Protein AF-A0A0F9MNX0-F1 (afdb_monomer_lite)

Foldseek 3Di:
DDPVVVVVVVVVVVVVVPDALVVVCVVCPPHDDDVVSVPPSVVVVLVVCVVVDVPRDDCPCLPNCVLLQCLQVPVLVCVCVVCVLPAQEDDDDDDSCSNVNNNLVNNCVSPVNRHD

Structure (mmCIF, N/CA/C/O backbone):
data_AF-A0A0F9MNX0-F1
#
_entry.id   AF-A0A0F9MNX0-F1
#
loop_
_atom_site.group_PDB
_atom_site.id
_atom_site.type_symbol
_atom_site.label_atom_id
_atom_site.label_alt_id
_atom_site.label_comp_id
_atom_site.label_asym_id
_atom_site.label_entity_id
_atom_site.label_seq_id
_atom_site.pdbx_PDB_ins_code
_atom_site.Cartn_x
_atom_site.Cartn_y
_atom_site.Cartn_z
_atom_site.occupancy
_atom_site.B_iso_or_equiv
_atom_site.auth_seq_id
_atom_site.auth_comp_id
_atom_site.auth_asym_id
_atom_site.auth_atom_id
_atom_site.pdbx_PDB_model_num
ATOM 1 N N . MET A 1 1 ? 31.166 12.465 14.143 1.00 38.47 1 MET A N 1
ATOM 2 C CA . MET A 1 1 ? 30.227 11.762 13.244 1.00 38.47 1 MET A CA 1
ATOM 3 C C . MET A 1 1 ? 30.799 11.887 11.846 1.00 38.47 1 MET A C 1
ATOM 5 O O . MET A 1 1 ? 30.996 13.005 11.391 1.00 38.47 1 MET A O 1
ATOM 9 N N . ASP A 1 2 ? 31.229 10.765 11.284 1.00 35.94 2 ASP A N 1
ATOM 10 C CA . ASP A 1 2 ? 32.178 10.685 10.173 1.00 35.94 2 ASP A CA 1
ATOM 11 C C . ASP A 1 2 ? 31.612 11.238 8.848 1.00 35.94 2 ASP A C 1
ATOM 13 O O . ASP A 1 2 ? 30.520 10.861 8.414 1.00 35.94 2 ASP A O 1
ATOM 17 N N . ASN A 1 3 ? 32.354 12.155 8.223 1.00 39.34 3 ASN A N 1
ATOM 18 C CA . ASN A 1 3 ? 32.006 12.799 6.952 1.00 39.34 3 ASN A CA 1
ATOM 19 C C . ASN A 1 3 ? 32.274 11.884 5.737 1.00 39.34 3 ASN A C 1
ATOM 21 O O . ASN A 1 3 ? 31.824 12.203 4.63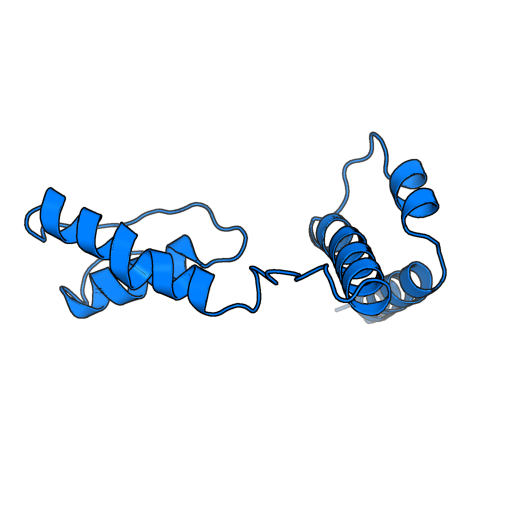3 1.00 39.34 3 ASN A O 1
ATOM 25 N N . ASP A 1 4 ? 32.942 10.739 5.925 1.00 41.56 4 ASP A N 1
ATOM 26 C CA . ASP A 1 4 ? 33.260 9.794 4.845 1.00 41.56 4 ASP A CA 1
ATOM 27 C C . ASP A 1 4 ? 32.089 8.891 4.428 1.00 41.56 4 ASP A C 1
ATOM 29 O O . ASP A 1 4 ? 31.979 8.505 3.259 1.00 41.56 4 ASP A O 1
ATOM 33 N N . LEU A 1 5 ? 31.130 8.624 5.322 1.00 41.09 5 LEU A N 1
ATOM 34 C CA . LEU A 1 5 ? 29.931 7.835 4.990 1.00 41.09 5 LEU A CA 1
ATOM 35 C C . LEU A 1 5 ? 29.031 8.535 3.954 1.00 41.09 5 LEU A C 1
ATOM 37 O O . LEU A 1 5 ? 28.391 7.878 3.125 1.00 41.09 5 LEU A O 1
ATOM 41 N N . LYS A 1 6 ? 29.013 9.875 3.949 1.00 41.50 6 LYS A N 1
ATOM 42 C CA . LYS A 1 6 ? 28.230 10.663 2.983 1.00 41.50 6 LYS A CA 1
ATOM 43 C C . LYS A 1 6 ? 28.866 10.670 1.592 1.00 41.50 6 LYS A C 1
ATOM 45 O O . LYS A 1 6 ? 28.144 10.562 0.604 1.00 41.50 6 LYS A O 1
ATOM 50 N N . LYS A 1 7 ? 30.199 10.729 1.493 1.00 41.88 7 LYS A N 1
ATOM 51 C CA . LYS A 1 7 ? 30.904 10.704 0.199 1.00 41.88 7 LYS A CA 1
ATOM 52 C C . LYS A 1 7 ? 30.830 9.336 -0.481 1.00 41.88 7 LYS A C 1
ATOM 54 O O . LYS A 1 7 ? 30.583 9.277 -1.684 1.00 41.88 7 LYS A O 1
ATOM 59 N N . ASN A 1 8 ? 30.943 8.245 0.279 1.00 44.69 8 ASN A N 1
ATOM 60 C CA . ASN A 1 8 ? 30.899 6.892 -0.287 1.00 44.69 8 ASN A CA 1
ATOM 61 C C . ASN A 1 8 ? 29.524 6.492 -0.845 1.00 44.69 8 ASN A C 1
ATOM 63 O O . ASN A 1 8 ? 29.446 5.726 -1.804 1.00 44.69 8 ASN 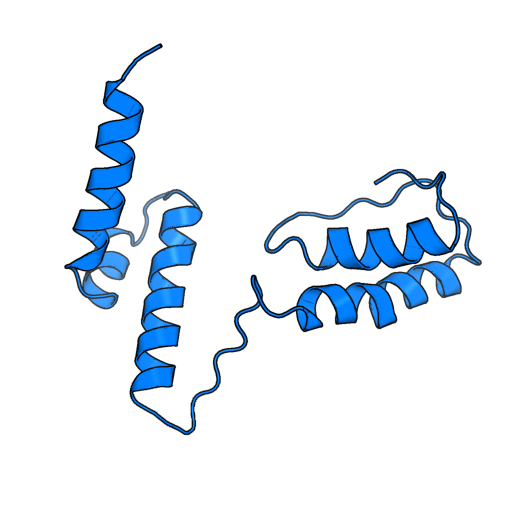A O 1
ATOM 67 N N . THR A 1 9 ? 28.433 7.028 -0.294 1.00 47.03 9 THR A N 1
ATOM 68 C CA . THR A 1 9 ? 27.075 6.697 -0.757 1.00 47.03 9 THR A CA 1
ATOM 69 C C . THR A 1 9 ? 26.721 7.424 -2.061 1.00 47.03 9 THR A C 1
ATOM 71 O O . THR A 1 9 ? 26.159 6.815 -2.972 1.00 47.03 9 THR A O 1
ATOM 74 N N . PHE A 1 10 ? 27.120 8.695 -2.199 1.00 42.44 10 PHE A N 1
ATOM 75 C CA . PHE A 1 10 ? 26.903 9.476 -3.425 1.00 42.44 10 PHE A CA 1
ATOM 76 C C . PHE A 1 10 ? 27.755 8.983 -4.604 1.00 42.44 10 PHE A C 1
ATOM 78 O O . PHE A 1 10 ? 27.244 8.873 -5.717 1.00 42.44 10 PHE A O 1
ATOM 85 N N . LEU A 1 11 ? 29.018 8.606 -4.367 1.00 41.28 11 LEU A N 1
ATOM 86 C CA . LEU A 1 11 ? 29.867 8.024 -5.415 1.00 41.28 11 LEU A CA 1
ATOM 87 C C . LEU A 1 11 ? 29.337 6.671 -5.913 1.00 41.28 11 LEU A C 1
ATOM 89 O O . LEU A 1 11 ? 29.428 6.386 -7.104 1.00 41.28 11 LEU A O 1
ATOM 93 N N . ARG A 1 12 ? 28.726 5.851 -5.047 1.00 47.53 12 ARG A N 1
ATOM 94 C CA . ARG A 1 12 ? 28.154 4.558 -5.461 1.00 47.53 12 ARG A CA 1
ATOM 95 C C . ARG A 1 12 ? 26.954 4.705 -6.396 1.00 47.53 12 ARG A C 1
ATOM 97 O O . ARG A 1 12 ? 26.836 3.925 -7.336 1.00 47.53 12 ARG A O 1
ATOM 104 N N . LEU A 1 13 ? 26.093 5.697 -6.163 1.00 46.44 13 LEU A N 1
ATOM 105 C CA . LEU A 1 13 ? 24.956 5.984 -7.045 1.00 46.44 13 LEU A CA 1
ATOM 106 C C . LEU A 1 13 ? 25.424 6.505 -8.414 1.00 46.44 13 LEU A C 1
ATOM 108 O O . LEU A 1 13 ? 24.922 6.038 -9.432 1.00 46.44 13 LEU A O 1
ATOM 112 N N . ALA A 1 14 ? 26.443 7.370 -8.445 1.00 45.50 14 ALA A N 1
ATOM 113 C CA . ALA A 1 14 ? 27.034 7.875 -9.688 1.00 45.50 14 ALA A CA 1
ATOM 114 C C . ALA A 1 14 ? 27.761 6.783 -10.506 1.00 45.50 14 ALA A C 1
ATOM 116 O O . ALA A 1 14 ? 27.720 6.792 -11.732 1.00 45.50 14 ALA A O 1
ATOM 117 N N . VAL A 1 15 ? 28.387 5.791 -9.859 1.00 47.66 15 VAL A N 1
ATOM 118 C CA . VAL A 1 15 ? 28.992 4.638 -10.564 1.00 47.66 15 VAL A CA 1
ATOM 119 C C . VAL A 1 15 ? 27.922 3.726 -11.173 1.00 47.66 15 VAL A C 1
ATOM 121 O O . VAL A 1 15 ? 28.121 3.174 -12.257 1.00 47.66 15 VAL A O 1
ATOM 124 N N . ILE A 1 16 ? 26.766 3.591 -10.516 1.00 51.34 16 ILE A N 1
ATOM 125 C CA . ILE A 1 16 ? 25.631 2.844 -11.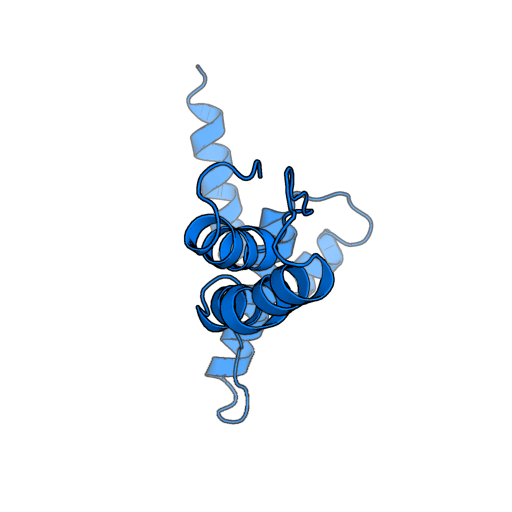066 1.00 51.34 16 ILE A CA 1
ATOM 126 C C . ILE A 1 16 ? 25.132 3.503 -12.358 1.00 51.34 16 ILE A C 1
ATOM 128 O O . ILE A 1 16 ? 24.778 2.774 -13.282 1.00 51.34 16 ILE A O 1
ATOM 132 N N . GLU A 1 17 ? 25.166 4.835 -12.492 1.00 53.84 17 GLU A N 1
ATOM 133 C CA . GLU A 1 17 ? 24.698 5.547 -13.696 1.00 53.84 17 GLU A CA 1
ATOM 134 C C . GLU A 1 17 ? 25.375 5.087 -14.998 1.00 53.84 17 GLU A C 1
ATOM 136 O O . GLU A 1 17 ? 24.727 5.112 -16.044 1.00 53.84 17 GLU A O 1
ATOM 141 N N . GLN A 1 18 ? 26.615 4.591 -14.949 1.00 54.72 18 GLN A N 1
ATOM 142 C CA . GLN A 1 18 ? 27.394 4.273 -16.152 1.00 54.72 18 GLN A CA 1
ATOM 143 C C . GLN A 1 18 ? 27.288 2.821 -16.649 1.00 54.72 18 GLN A C 1
ATOM 145 O O . GLN A 1 18 ? 27.548 2.574 -17.825 1.00 54.72 18 GLN A O 1
ATOM 150 N N . LYS A 1 19 ? 26.909 1.855 -15.802 1.00 65.75 19 LYS A N 1
ATOM 151 C CA . LYS A 1 19 ? 26.828 0.434 -16.196 1.00 65.75 19 LYS A CA 1
ATOM 152 C C . LYS A 1 19 ? 25.447 0.063 -16.741 1.00 65.75 19 LYS A C 1
ATOM 154 O O . LYS A 1 19 ? 24.426 0.592 -16.291 1.00 65.75 19 LYS A O 1
ATOM 159 N N . LYS A 1 20 ? 25.410 -0.885 -17.685 1.00 73.31 20 LYS A N 1
ATOM 160 C CA . LYS A 1 20 ? 24.153 -1.442 -18.213 1.00 73.31 20 LYS A CA 1
ATOM 161 C C . LYS A 1 20 ? 23.440 -2.284 -17.152 1.00 73.31 20 LYS A C 1
ATOM 163 O O . LYS A 1 20 ? 24.082 -2.879 -16.285 1.00 73.31 20 LYS A O 1
ATOM 168 N N . TYR A 1 21 ? 22.109 -2.347 -17.230 1.00 75.44 21 TYR A N 1
ATOM 169 C CA . TYR A 1 21 ? 21.281 -3.114 -16.290 1.00 75.44 21 TYR A CA 1
ATOM 170 C C . TYR A 1 21 ? 21.740 -4.574 -16.195 1.00 75.44 21 TYR A C 1
ATOM 172 O O . TYR A 1 21 ? 21.956 -5.091 -15.100 1.00 75.44 21 TYR A O 1
ATOM 180 N N . GLU A 1 22 ? 21.978 -5.196 -17.348 1.00 78.25 22 GLU A N 1
ATOM 181 C CA . GLU A 1 22 ? 22.318 -6.611 -17.481 1.00 78.25 22 GLU A CA 1
ATOM 182 C C . GLU A 1 22 ? 23.698 -6.947 -16.877 1.00 78.25 22 GLU A C 1
ATOM 184 O O . GLU A 1 22 ? 23.955 -8.081 -16.470 1.00 78.25 22 GLU A O 1
ATOM 189 N N . GLU A 1 23 ? 24.605 -5.969 -16.799 1.00 82.12 23 GLU A N 1
ATOM 190 C CA . GLU A 1 23 ? 25.927 -6.128 -16.181 1.00 82.12 23 GLU A CA 1
ATOM 191 C C . GLU A 1 23 ? 25.830 -6.100 -14.655 1.00 82.12 23 GLU A C 1
ATOM 193 O O . GLU A 1 23 ? 26.435 -6.928 -13.973 1.00 82.12 23 GLU A O 1
ATOM 198 N N . ILE A 1 24 ? 25.034 -5.172 -14.121 1.00 77.88 24 ILE A N 1
ATOM 199 C CA . ILE A 1 24 ? 24.816 -5.046 -12.679 1.00 77.88 24 ILE A CA 1
ATOM 200 C C . ILE A 1 24 ? 24.035 -6.252 -12.156 1.00 77.88 24 ILE A C 1
ATOM 202 O O . ILE A 1 24 ? 24.399 -6.812 -11.129 1.00 77.88 24 ILE A O 1
ATOM 206 N N . GLU A 1 25 ? 23.009 -6.705 -12.873 1.00 78.19 25 GLU A N 1
ATOM 207 C CA . GLU A 1 25 ? 22.236 -7.891 -12.495 1.00 78.19 25 GLU A CA 1
ATOM 208 C C . GLU A 1 25 ? 23.131 -9.131 -12.337 1.00 78.19 25 GLU A C 1
ATOM 210 O O . GLU A 1 25 ? 23.069 -9.816 -11.314 1.00 78.19 25 GLU A O 1
ATOM 215 N N . LYS A 1 26 ? 24.045 -9.367 -13.288 1.00 84.19 26 LYS A N 1
ATOM 216 C CA . LYS A 1 26 ? 25.042 -10.446 -13.192 1.00 84.19 26 LYS A CA 1
ATOM 217 C C . LYS A 1 26 ? 25.997 -10.267 -12.015 1.00 84.19 26 LYS A C 1
ATOM 219 O O . LYS A 1 26 ? 26.340 -11.245 -11.358 1.00 84.19 26 LYS A O 1
ATOM 224 N N . GLU A 1 27 ? 26.438 -9.041 -11.743 1.00 83.75 27 GLU A N 1
ATOM 225 C CA . GLU A 1 27 ? 27.350 -8.745 -10.633 1.00 83.75 27 GLU A CA 1
ATOM 226 C C . GLU A 1 27 ? 26.705 -9.000 -9.261 1.00 83.75 27 GLU A C 1
ATOM 228 O O . GLU A 1 27 ? 27.393 -9.409 -8.317 1.00 83.75 27 GLU A O 1
ATOM 233 N N . LEU A 1 28 ? 25.399 -8.749 -9.142 1.00 81.38 28 LEU A N 1
ATOM 234 C CA . LEU A 1 28 ? 24.639 -8.875 -7.898 1.00 81.38 28 LEU A CA 1
ATOM 235 C C . LEU A 1 28 ? 24.006 -10.263 -7.707 1.00 81.38 28 LEU A C 1
ATOM 237 O O . LEU A 1 28 ? 23.557 -10.570 -6.603 1.00 81.38 28 LEU A O 1
ATOM 241 N N . ALA A 1 29 ? 23.998 -11.110 -8.738 1.00 82.38 29 ALA A N 1
ATOM 242 C CA . ALA A 1 29 ? 23.442 -12.457 -8.673 1.00 82.38 29 ALA A CA 1
ATOM 243 C C . ALA A 1 29 ? 24.039 -13.267 -7.503 1.00 82.38 29 ALA A C 1
ATOM 245 O O . ALA A 1 29 ? 25.256 -13.398 -7.362 1.00 82.38 29 ALA A O 1
ATOM 246 N N . GLY A 1 30 ? 23.165 -13.803 -6.645 1.00 82.56 30 GLY A N 1
ATOM 247 C CA . GLY A 1 30 ? 23.552 -14.608 -5.480 1.00 82.56 30 GLY A CA 1
ATOM 248 C C . GLY A 1 30 ? 24.118 -13.821 -4.289 1.00 82.56 30 GLY A C 1
ATOM 249 O O . GLY A 1 30 ? 24.565 -14.440 -3.326 1.00 82.56 30 GLY A O 1
ATOM 250 N N . LYS A 1 31 ? 24.105 -12.481 -4.319 1.00 84.25 31 LYS A N 1
ATOM 251 C CA . LYS A 1 31 ? 24.570 -11.629 -3.212 1.00 84.25 31 LYS A CA 1
ATOM 252 C C . LYS A 1 31 ? 23.398 -10.981 -2.479 1.00 84.25 31 LYS A C 1
ATOM 254 O O . LYS A 1 31 ? 22.453 -10.500 -3.098 1.00 84.25 31 LYS A O 1
ATOM 259 N N . SER A 1 32 ? 23.511 -10.871 -1.156 1.00 83.44 32 SER A N 1
ATOM 260 C CA . SER A 1 32 ? 22.640 -9.992 -0.372 1.00 83.44 32 SER A CA 1
ATOM 261 C C . SER A 1 32 ? 23.020 -8.538 -0.634 1.00 83.44 32 SER A C 1
ATOM 263 O O . SER A 1 32 ? 24.156 -8.126 -0.396 1.00 83.44 32 SER A O 1
ATOM 265 N N . VAL A 1 33 ? 22.067 -7.757 -1.130 1.00 78.75 33 VAL A N 1
ATOM 266 C CA . VAL A 1 33 ? 22.266 -6.355 -1.509 1.00 78.75 33 VAL A CA 1
ATOM 267 C C . VAL A 1 33 ? 21.234 -5.470 -0.821 1.00 78.75 33 VAL A C 1
ATOM 269 O O . VAL A 1 33 ? 20.160 -5.920 -0.431 1.00 78.75 33 VAL A O 1
ATOM 272 N N . HIS A 1 34 ? 21.569 -4.194 -0.648 1.00 78.31 34 HIS A N 1
ATOM 273 C CA . HIS A 1 34 ? 20.654 -3.220 -0.060 1.00 78.31 34 HIS A CA 1
ATOM 274 C C . HIS A 1 34 ? 19.423 -3.006 -0.961 1.00 78.31 34 HIS A C 1
ATOM 276 O O . HIS A 1 34 ? 19.569 -2.889 -2.177 1.00 78.31 34 HIS A O 1
ATOM 282 N N . GLY A 1 35 ? 18.230 -2.877 -0.370 1.00 70.00 35 GLY A N 1
ATOM 283 C CA . GLY A 1 35 ? 16.967 -2.726 -1.109 1.00 70.00 35 GLY A CA 1
ATOM 284 C C . GLY A 1 35 ? 16.949 -1.553 -2.096 1.00 70.00 35 GLY A C 1
ATOM 285 O O . GLY A 1 35 ? 16.459 -1.697 -3.209 1.00 70.00 35 GLY A O 1
ATOM 286 N N . GLY A 1 36 ? 17.588 -0.425 -1.768 1.00 70.81 36 GLY A N 1
ATOM 287 C CA . GLY A 1 36 ? 17.740 0.690 -2.711 1.00 70.81 36 GLY A CA 1
ATOM 288 C C . GLY A 1 36 ? 18.502 0.322 -3.993 1.00 70.81 36 GLY A C 1
ATOM 289 O O . GLY A 1 36 ? 18.199 0.854 -5.056 1.00 70.81 36 GLY A O 1
ATOM 290 N N . VAL A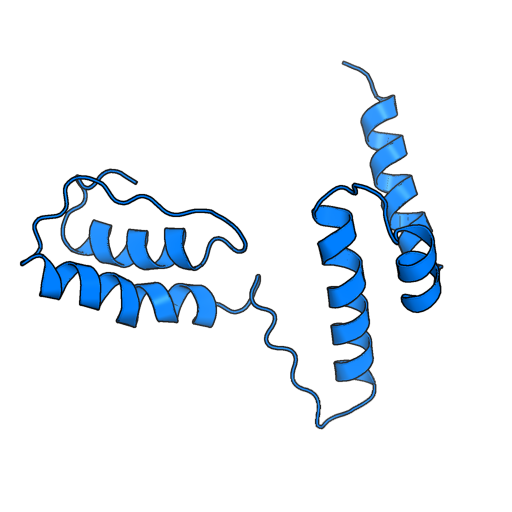 1 37 ? 19.442 -0.627 -3.932 1.00 71.69 37 VAL A N 1
ATOM 291 C CA . VAL A 1 37 ? 20.150 -1.136 -5.122 1.00 71.69 37 VAL A CA 1
ATOM 292 C C . VAL A 1 37 ? 19.220 -2.009 -5.967 1.00 71.69 37 VAL A C 1
ATOM 294 O O . VAL A 1 37 ? 19.223 -1.895 -7.192 1.00 71.69 37 VAL A O 1
ATOM 297 N N . VAL A 1 38 ? 18.387 -2.825 -5.312 1.00 73.75 38 VAL A N 1
ATOM 298 C CA . VAL A 1 3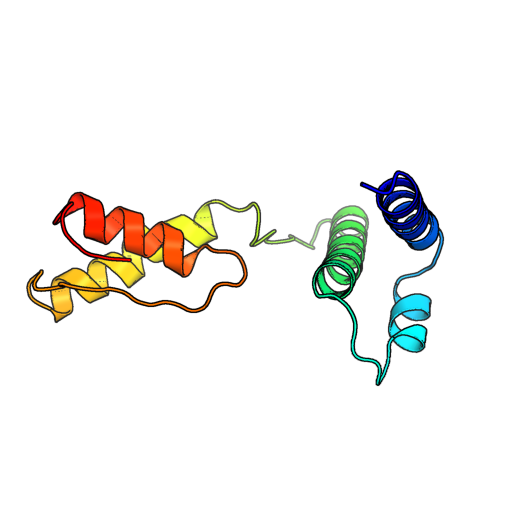8 ? 17.368 -3.663 -5.966 1.00 73.75 38 VAL A CA 1
ATOM 299 C C . VAL A 1 38 ? 16.301 -2.810 -6.648 1.00 73.75 38 VAL A C 1
ATOM 301 O O . VAL A 1 38 ? 15.811 -3.189 -7.699 1.00 73.75 38 VAL A O 1
ATOM 304 N N . GLU A 1 39 ? 15.967 -1.642 -6.100 1.00 79.44 39 GLU A N 1
ATOM 305 C CA . GLU A 1 39 ? 14.936 -0.759 -6.654 1.00 79.44 39 GLU A CA 1
ATOM 306 C C . GLU A 1 39 ? 15.437 0.127 -7.802 1.00 79.44 39 GLU A C 1
ATOM 308 O O . GLU A 1 39 ? 14.725 0.336 -8.783 1.00 79.44 39 GLU A O 1
ATOM 313 N N . VAL A 1 40 ? 16.654 0.674 -7.715 1.00 81.88 40 VAL A N 1
ATOM 314 C CA . VAL A 1 40 ? 17.155 1.632 -8.721 1.00 81.88 40 VAL A CA 1
ATOM 315 C C . VAL A 1 40 ? 17.291 0.984 -10.100 1.00 81.88 40 VAL A C 1
ATOM 317 O O . VAL A 1 40 ? 16.941 1.602 -11.107 1.00 81.88 40 VAL A O 1
ATOM 320 N N . MET A 1 41 ? 17.767 -0.261 -10.163 1.00 80.69 41 MET A N 1
ATOM 321 C CA . MET A 1 41 ? 18.080 -0.905 -11.439 1.00 80.69 41 MET A CA 1
ATOM 322 C C . MET A 1 41 ? 16.837 -1.229 -12.283 1.00 80.69 41 MET A C 1
ATOM 324 O O . MET A 1 41 ? 16.771 -0.755 -13.423 1.00 80.69 41 MET A O 1
ATOM 328 N N . PRO A 1 42 ? 15.810 -1.925 -11.764 1.00 84.62 42 PRO A N 1
ATOM 329 C CA . PRO A 1 42 ? 14.589 -2.199 -12.518 1.00 84.62 42 PRO A CA 1
ATOM 330 C C . PRO A 1 42 ? 13.847 -0.921 -12.912 1.00 84.62 42 PRO A C 1
ATOM 332 O O . PRO A 1 42 ? 13.309 -0.837 -14.013 1.00 84.62 42 PRO A O 1
ATOM 335 N N . ARG A 1 43 ? 13.865 0.120 -12.064 1.00 88.88 43 ARG A N 1
ATOM 336 C CA . ARG A 1 43 ? 13.246 1.420 -12.383 1.00 88.88 43 ARG A CA 1
ATOM 337 C C . ARG A 1 43 ? 13.918 2.106 -13.572 1.00 88.88 43 ARG A C 1
ATOM 339 O O . ARG A 1 43 ? 13.230 2.687 -14.408 1.00 88.88 43 ARG A O 1
ATOM 346 N N . ARG A 1 44 ? 15.248 2.018 -13.687 1.00 87.12 44 ARG A N 1
ATOM 347 C CA . ARG A 1 44 ? 15.973 2.518 -14.868 1.00 87.12 44 ARG A CA 1
ATOM 348 C C . ARG A 1 44 ? 15.598 1.747 -16.125 1.00 87.12 44 ARG A C 1
ATOM 350 O O . ARG A 1 44 ? 15.360 2.378 -17.151 1.00 87.12 44 ARG A O 1
ATOM 357 N N . LYS A 1 45 ? 15.505 0.417 -16.037 1.00 88.12 45 LYS A N 1
ATOM 358 C CA . LYS A 1 45 ? 15.090 -0.413 -17.173 1.00 88.12 45 LYS A CA 1
ATOM 359 C C . LYS A 1 45 ? 13.665 -0.083 -17.619 1.00 88.12 45 LYS A C 1
ATOM 361 O O . LYS A 1 45 ? 13.433 0.102 -18.807 1.00 88.12 45 LYS A O 1
ATOM 366 N N . ALA A 1 46 ? 12.737 0.079 -16.677 1.00 91.75 46 ALA A N 1
ATOM 367 C CA . ALA A 1 46 ? 11.366 0.489 -16.970 1.00 91.75 46 ALA A CA 1
ATOM 368 C C . ALA A 1 46 ? 11.306 1.864 -17.663 1.00 91.75 46 ALA A C 1
ATOM 370 O O . ALA A 1 46 ? 10.600 2.016 -18.656 1.00 91.75 46 ALA A O 1
ATOM 371 N N . LEU A 1 47 ? 12.095 2.842 -17.196 1.00 91.94 47 LEU A N 1
ATOM 372 C CA . LEU A 1 47 ? 12.201 4.159 -17.834 1.00 91.94 47 LEU A CA 1
ATOM 373 C C . LEU A 1 47 ? 12.781 4.081 -19.254 1.00 91.94 47 LEU A C 1
ATOM 375 O O . LEU A 1 47 ? 12.314 4.783 -20.146 1.00 91.94 47 LEU A O 1
ATOM 379 N N . GLU A 1 48 ? 13.807 3.256 -19.469 1.00 92.38 48 GLU A N 1
ATOM 380 C CA . GLU A 1 48 ? 14.375 3.012 -20.799 1.00 92.38 48 GLU A CA 1
ATOM 381 C C . GLU A 1 48 ? 13.325 2.405 -21.742 1.00 92.38 48 GLU A C 1
ATOM 383 O O . GLU A 1 48 ? 13.152 2.889 -22.859 1.00 92.38 48 GLU A O 1
ATOM 388 N N . MET A 1 49 ? 12.595 1.382 -21.287 1.00 94.19 49 MET A N 1
ATOM 389 C CA . MET A 1 49 ? 11.545 0.724 -22.071 1.00 94.19 49 MET A CA 1
ATOM 390 C C . MET A 1 49 ? 10.416 1.688 -22.447 1.00 94.19 49 MET A C 1
ATOM 392 O O . MET A 1 49 ? 10.014 1.714 -23.606 1.00 94.19 49 MET A O 1
ATOM 396 N N . GLU A 1 50 ? 9.944 2.498 -21.497 1.00 95.62 50 GLU A N 1
ATOM 397 C CA . GLU A 1 50 ? 8.919 3.526 -21.729 1.00 95.62 50 GLU A CA 1
ATOM 398 C C . GLU A 1 50 ? 9.391 4.579 -22.747 1.00 95.62 50 GLU A C 1
ATOM 400 O O . GLU A 1 50 ? 8.651 4.941 -23.656 1.00 95.62 50 GLU A O 1
ATOM 405 N N . ARG A 1 51 ? 10.649 5.035 -22.655 1.00 94.88 51 ARG A N 1
ATOM 406 C CA . ARG A 1 51 ? 11.219 6.016 -23.598 1.00 94.88 51 ARG A CA 1
ATOM 407 C C . ARG A 1 51 ? 11.386 5.469 -25.014 1.00 94.88 51 ARG A C 1
ATOM 409 O O . ARG A 1 51 ? 11.264 6.230 -25.970 1.00 94.88 51 ARG A O 1
ATOM 416 N N . ASN A 1 52 ? 11.694 4.181 -25.143 1.00 96.44 52 ASN A N 1
ATOM 417 C CA . ASN A 1 52 ? 12.019 3.555 -26.425 1.00 96.44 52 ASN A CA 1
ATOM 418 C C . ASN A 1 52 ? 10.815 2.892 -27.109 1.00 96.44 52 ASN A C 1
ATOM 420 O O . ASN A 1 52 ? 10.916 2.514 -28.275 1.00 96.44 52 ASN A O 1
ATOM 424 N N . ASN A 1 53 ? 9.690 2.724 -26.413 1.00 96.44 53 ASN A N 1
ATOM 425 C CA . ASN A 1 53 ? 8.496 2.092 -26.958 1.00 96.44 53 ASN A CA 1
ATOM 426 C C . ASN A 1 53 ? 7.226 2.834 -26.501 1.00 96.44 53 ASN A C 1
ATOM 428 O O . ASN A 1 53 ? 6.825 2.679 -25.349 1.00 96.44 53 ASN A O 1
ATOM 432 N N . PRO A 1 54 ? 6.531 3.554 -27.403 1.00 94.69 54 PRO A N 1
ATOM 433 C CA . PRO A 1 54 ? 5.278 4.246 -27.086 1.00 94.69 54 PRO A CA 1
ATOM 434 C C . PRO A 1 54 ? 4.145 3.336 -26.588 1.00 94.69 54 PRO A C 1
ATOM 436 O O . PRO A 1 54 ? 3.191 3.822 -25.990 1.00 94.69 54 PRO A O 1
ATOM 439 N N . GLY A 1 55 ? 4.221 2.025 -26.844 1.00 97.12 55 GLY A N 1
ATOM 440 C CA . GLY A 1 55 ? 3.276 1.036 -26.323 1.00 97.12 55 GLY A CA 1
ATOM 441 C C . GLY A 1 55 ? 3.570 0.580 -24.890 1.00 97.12 55 GLY A C 1
ATOM 442 O O . GLY A 1 55 ? 2.807 -0.210 -24.339 1.00 97.12 55 GLY A O 1
ATOM 443 N N . VAL A 1 56 ? 4.671 1.033 -24.282 1.00 97.56 56 VAL A N 1
ATOM 444 C CA . VAL A 1 56 ? 5.013 0.731 -22.890 1.00 97.56 56 VAL A CA 1
ATOM 445 C C . VAL A 1 56 ? 4.506 1.848 -21.991 1.00 97.56 56 VAL A C 1
ATOM 447 O O . VAL A 1 56 ? 4.863 3.010 -22.154 1.00 97.56 56 VAL A O 1
ATOM 450 N N . TRP A 1 57 ? 3.733 1.465 -20.979 1.00 95.56 57 TRP A N 1
ATOM 451 C CA . TRP A 1 57 ? 3.326 2.342 -19.890 1.00 95.56 57 TRP A CA 1
ATOM 452 C C . TRP A 1 57 ? 3.912 1.831 -18.575 1.00 95.56 57 TRP A C 1
ATOM 454 O O . TRP A 1 57 ? 3.680 0.682 -18.188 1.00 95.56 57 TRP A O 1
ATOM 464 N N . TRP A 1 58 ? 4.687 2.665 -17.878 1.00 94.94 58 TRP A N 1
ATOM 465 C CA . TRP A 1 58 ? 5.253 2.300 -16.583 1.00 94.94 58 TRP A CA 1
ATOM 466 C C . TRP A 1 58 ? 4.373 2.807 -15.435 1.00 94.94 58 TRP A C 1
ATOM 468 O O . TRP A 1 58 ? 4.266 4.005 -15.186 1.00 94.94 58 TRP A O 1
ATOM 478 N N . ALA A 1 59 ? 3.816 1.870 -14.664 1.00 94.44 59 ALA A N 1
ATOM 479 C CA . ALA A 1 59 ? 2.867 2.152 -13.585 1.00 94.44 59 ALA A CA 1
ATOM 480 C C . ALA A 1 59 ? 3.415 2.975 -12.408 1.00 94.44 59 ALA A C 1
ATOM 482 O O . ALA A 1 59 ? 2.631 3.515 -11.634 1.00 94.44 59 ALA A O 1
ATOM 483 N N . ARG A 1 60 ? 4.746 3.039 -12.234 1.00 94.06 60 ARG A N 1
ATOM 484 C CA . ARG A 1 60 ? 5.427 3.847 -11.201 1.00 94.06 60 ARG A CA 1
ATOM 485 C C . ARG A 1 60 ? 4.808 3.706 -9.797 1.00 94.06 60 ARG A C 1
ATOM 487 O O . ARG A 1 60 ? 4.557 4.709 -9.146 1.00 94.06 60 ARG A O 1
ATOM 494 N N . GLN A 1 61 ? 4.622 2.480 -9.294 1.00 93.69 61 GLN A N 1
ATOM 495 C CA . GLN A 1 61 ? 3.901 2.187 -8.032 1.00 93.69 61 GLN A CA 1
ATOM 496 C C . GLN A 1 61 ? 4.297 3.026 -6.797 1.00 93.69 61 GLN A C 1
ATOM 498 O O . GLN A 1 61 ? 3.482 3.231 -5.908 1.00 93.69 61 GLN A O 1
ATOM 503 N N . ALA A 1 62 ? 5.538 3.512 -6.721 1.00 90.00 62 ALA A N 1
ATOM 504 C CA . ALA A 1 62 ? 6.008 4.342 -5.610 1.00 90.00 62 ALA A CA 1
ATOM 505 C C . ALA A 1 62 ? 5.624 5.831 -5.733 1.00 90.00 62 ALA A C 1
ATOM 507 O O . ALA A 1 62 ? 5.790 6.579 -4.778 1.00 90.00 62 ALA A O 1
ATOM 508 N N . LEU A 1 63 ? 5.176 6.272 -6.912 1.00 91.19 63 LEU A N 1
ATOM 509 C CA . LEU A 1 63 ? 4.807 7.658 -7.219 1.00 91.19 63 LEU A CA 1
ATOM 510 C C . LEU A 1 63 ? 3.369 7.792 -7.730 1.00 91.19 63 LEU A C 1
ATOM 512 O O . LEU A 1 63 ? 2.838 8.897 -7.742 1.00 91.19 63 LEU A O 1
ATOM 516 N N . ASN A 1 64 ? 2.753 6.699 -8.186 1.00 96.62 64 ASN A N 1
ATOM 517 C CA . ASN A 1 64 ? 1.385 6.718 -8.670 1.00 96.62 64 ASN A CA 1
ATOM 518 C C . ASN A 1 64 ? 0.407 6.767 -7.479 1.00 96.62 64 ASN A C 1
ATOM 520 O O . ASN A 1 64 ? 0.371 5.802 -6.707 1.00 96.62 64 ASN A O 1
ATOM 524 N N . PRO A 1 65 ? -0.392 7.843 -7.327 1.00 96.62 65 PRO A N 1
ATOM 525 C CA . PRO A 1 65 ? -1.363 7.959 -6.240 1.00 96.62 65 PRO A CA 1
ATOM 526 C C . PRO A 1 65 ? -2.424 6.855 -6.269 1.00 96.62 65 PRO A C 1
ATOM 528 O O . PRO A 1 65 ? -2.975 6.533 -5.219 1.00 96.62 65 PRO A O 1
ATOM 531 N N . ASP A 1 66 ? -2.664 6.224 -7.423 1.00 97.94 66 ASP A N 1
ATOM 532 C CA . ASP A 1 66 ? -3.624 5.126 -7.556 1.00 97.94 66 ASP A CA 1
ATOM 533 C C . ASP A 1 66 ? -3.270 3.925 -6.675 1.00 97.94 66 ASP A C 1
ATOM 535 O O . ASP A 1 66 ? -4.167 3.216 -6.233 1.00 97.94 66 ASP A O 1
ATOM 539 N N . ASN A 1 67 ? -1.986 3.723 -6.353 1.00 98.19 67 ASN A N 1
ATOM 540 C CA . ASN A 1 67 ? -1.564 2.700 -5.394 1.00 98.19 67 ASN A CA 1
ATOM 541 C C . ASN A 1 67 ? -2.197 2.952 -4.012 1.00 98.19 67 ASN A C 1
ATOM 543 O O . ASN A 1 67 ? -2.882 2.092 -3.465 1.00 98.19 67 ASN A O 1
ATOM 547 N N . THR A 1 68 ? -2.029 4.158 -3.466 1.00 98.31 68 THR A N 1
ATOM 548 C CA . THR A 1 68 ? -2.622 4.534 -2.174 1.00 98.31 68 THR A CA 1
ATOM 549 C C . THR A 1 68 ? -4.147 4.603 -2.258 1.00 98.31 68 THR A C 1
ATOM 551 O O . THR A 1 68 ? -4.833 4.077 -1.382 1.00 98.31 68 THR A O 1
ATOM 554 N N . ASN A 1 69 ? -4.686 5.204 -3.324 1.00 98.50 69 ASN A N 1
ATOM 555 C CA . ASN A 1 69 ? -6.129 5.364 -3.509 1.00 98.50 69 ASN A CA 1
ATOM 556 C C . ASN A 1 69 ? -6.845 4.013 -3.585 1.00 98.50 69 ASN A C 1
ATOM 558 O O . ASN A 1 69 ? -7.879 3.854 -2.949 1.00 98.50 69 ASN A O 1
ATOM 562 N N . ALA A 1 70 ? -6.281 3.016 -4.276 1.00 98.56 70 ALA A N 1
ATOM 563 C CA . ALA A 1 70 ? -6.864 1.676 -4.333 1.00 98.56 70 ALA A CA 1
ATOM 564 C C . ALA A 1 70 ? -7.047 1.077 -2.930 1.00 98.56 70 ALA A C 1
ATOM 566 O O . ALA A 1 70 ? -8.080 0.486 -2.627 1.00 98.56 70 ALA A O 1
ATOM 567 N N . HIS A 1 71 ? -6.076 1.277 -2.040 1.00 98.75 71 HIS A N 1
ATOM 568 C CA . HIS A 1 71 ? -6.171 0.786 -0.672 1.00 98.75 71 HIS A CA 1
ATOM 569 C C . HIS A 1 71 ? -7.095 1.619 0.214 1.00 98.75 71 HIS A C 1
ATOM 571 O O . HIS A 1 71 ? -7.739 1.045 1.085 1.00 98.75 71 HIS A O 1
ATOM 577 N N . ARG A 1 72 ? -7.207 2.934 0.003 1.00 98.69 72 ARG A N 1
ATOM 578 C CA . ARG A 1 72 ? -8.198 3.757 0.714 1.00 98.69 72 ARG A CA 1
ATOM 579 C C . ARG A 1 72 ? -9.621 3.402 0.287 1.00 98.69 72 ARG A C 1
ATOM 581 O O . ARG A 1 72 ? -10.479 3.154 1.130 1.00 98.69 72 ARG A O 1
ATOM 588 N N . ASP A 1 73 ? -9.853 3.376 -1.020 1.00 98.44 73 ASP A N 1
ATOM 589 C CA . ASP A 1 73 ? -11.187 3.334 -1.614 1.00 98.44 73 ASP A CA 1
ATOM 590 C C . ASP A 1 73 ? -11.736 1.903 -1.747 1.00 98.44 73 ASP A C 1
ATOM 592 O O . ASP A 1 73 ? -12.950 1.742 -1.867 1.00 98.44 73 ASP A O 1
ATOM 596 N N . ALA A 1 74 ? -10.877 0.877 -1.679 1.00 98.69 74 ALA A N 1
ATOM 597 C CA . ALA A 1 74 ? -11.277 -0.532 -1.622 1.00 98.69 74 ALA A CA 1
ATOM 598 C C . ALA A 1 74 ? -10.860 -1.191 -0.301 1.00 98.69 74 ALA A C 1
ATOM 600 O O . ALA A 1 74 ? -11.690 -1.322 0.592 1.00 98.69 74 ALA A O 1
ATOM 601 N N . THR A 1 75 ? -9.581 -1.548 -0.127 1.00 98.81 75 THR A N 1
ATOM 602 C CA . THR A 1 75 ? -9.127 -2.383 1.007 1.00 98.81 75 THR A CA 1
ATOM 603 C C . THR A 1 75 ? -9.549 -1.830 2.375 1.00 98.81 75 THR A C 1
ATOM 605 O O . THR A 1 75 ? -10.025 -2.569 3.230 1.00 98.81 75 THR A O 1
ATOM 608 N N . GLY A 1 76 ? -9.407 -0.522 2.592 1.00 98.62 76 GLY A N 1
ATOM 609 C CA . GLY A 1 76 ? -9.810 0.146 3.825 1.00 98.62 76 GLY A CA 1
ATOM 610 C C . GLY A 1 76 ? -11.322 0.121 4.040 1.00 98.62 76 GLY A C 1
ATOM 611 O O . GLY A 1 76 ? -11.769 -0.133 5.156 1.00 98.62 76 GLY A O 1
ATOM 612 N N . ARG A 1 77 ? -12.116 0.313 2.976 1.00 98.38 77 ARG A N 1
ATOM 613 C CA . ARG A 1 77 ? -13.583 0.218 3.041 1.00 98.38 77 ARG A CA 1
ATOM 614 C C . ARG A 1 77 ? -14.055 -1.203 3.319 1.00 98.38 77 ARG A C 1
ATOM 616 O O . ARG A 1 77 ? -14.924 -1.378 4.163 1.00 98.38 77 ARG A O 1
ATOM 623 N N . GLU A 1 78 ? -13.444 -2.195 2.676 1.00 98.88 78 GLU A N 1
ATOM 624 C CA . GLU A 1 78 ? -13.724 -3.613 2.916 1.00 98.88 78 GLU A CA 1
ATOM 625 C C . GLU A 1 78 ? -13.463 -3.981 4.381 1.00 98.88 78 GLU A C 1
ATOM 627 O O . GLU A 1 78 ? -14.314 -4.598 5.012 1.00 98.88 78 GLU A O 1
ATOM 632 N N . ILE A 1 79 ? -12.338 -3.537 4.956 1.00 98.75 79 ILE A N 1
ATOM 633 C CA . ILE A 1 79 ? -12.032 -3.751 6.379 1.00 98.75 79 ILE A CA 1
ATOM 634 C C . ILE A 1 79 ? -13.102 -3.112 7.271 1.00 98.75 79 ILE A C 1
ATOM 636 O O . ILE A 1 79 ? -13.557 -3.744 8.222 1.00 98.75 79 ILE A O 1
ATOM 640 N N . ILE A 1 80 ? -13.511 -1.873 6.988 1.00 98.56 80 ILE A N 1
ATOM 641 C CA . ILE A 1 80 ? -14.536 -1.176 7.779 1.00 98.56 80 ILE A CA 1
ATOM 642 C C . ILE A 1 80 ? -15.869 -1.925 7.711 1.00 98.56 80 ILE A C 1
ATOM 644 O O . ILE A 1 80 ? -16.475 -2.171 8.751 1.00 98.56 80 ILE A O 1
ATOM 648 N N . GLU A 1 81 ? -16.308 -2.315 6.515 1.00 98.56 81 GLU A N 1
ATOM 649 C CA . GLU A 1 81 ? -17.563 -3.041 6.310 1.00 98.56 81 GLU A CA 1
ATOM 650 C C . GLU A 1 81 ? -17.540 -4.409 7.002 1.00 98.56 81 GLU A C 1
ATOM 652 O O . GLU A 1 81 ? -18.440 -4.733 7.769 1.00 98.56 81 GLU A O 1
ATOM 657 N N . GLN A 1 82 ? -16.476 -5.188 6.806 1.00 98.75 82 GLN A N 1
ATOM 658 C CA . GLN A 1 82 ? -16.360 -6.547 7.344 1.00 98.75 82 GLN A CA 1
ATOM 659 C C . GLN A 1 82 ? -16.194 -6.599 8.8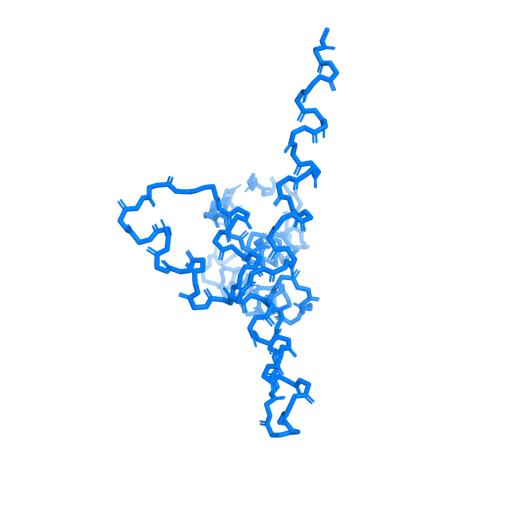68 1.00 98.75 82 GLN A C 1
ATOM 661 O O . GLN A 1 82 ? -16.385 -7.656 9.469 1.00 98.75 82 GLN A O 1
ATOM 666 N N . THR A 1 83 ? -15.819 -5.486 9.500 1.00 98.31 83 THR A N 1
ATOM 667 C CA . THR A 1 83 ? -15.631 -5.389 10.957 1.00 98.31 83 THR A CA 1
ATOM 668 C C . THR A 1 83 ? -16.733 -4.592 11.649 1.00 98.31 83 THR A C 1
ATOM 670 O O . THR A 1 83 ? -16.633 -4.338 12.850 1.00 98.31 83 THR A O 1
ATOM 673 N N . ASP A 1 84 ? -17.770 -4.164 10.920 1.00 97.94 84 ASP A N 1
ATOM 674 C CA . ASP A 1 84 ? -18.769 -3.201 11.400 1.00 97.94 84 ASP A CA 1
ATOM 675 C C . ASP A 1 84 ? -18.120 -1.944 12.025 1.00 97.94 84 ASP A C 1
ATOM 677 O O . ASP A 1 84 ? -18.581 -1.417 13.042 1.00 97.94 84 ASP A O 1
ATOM 681 N N . GLY A 1 85 ? -16.986 -1.501 11.473 1.00 96.62 85 GLY A N 1
ATOM 682 C CA . GLY A 1 85 ? -16.188 -0.378 11.976 1.00 96.62 85 GLY A CA 1
ATOM 683 C C . GLY A 1 85 ? -15.436 -0.634 13.290 1.00 96.62 85 GLY A C 1
ATOM 684 O O . GLY A 1 85 ? -14.850 0.293 13.849 1.00 96.62 85 GLY A O 1
ATOM 685 N N . LYS A 1 86 ? -15.418 -1.865 13.813 1.00 97.88 86 LYS A N 1
ATOM 686 C CA . LYS A 1 86 ? -14.772 -2.209 15.091 1.00 97.88 86 LYS A CA 1
ATOM 687 C C . LYS A 1 86 ? -13.319 -2.628 14.875 1.00 97.88 86 LYS A C 1
ATOM 689 O O . LYS A 1 86 ? -12.981 -3.808 14.924 1.00 97.88 86 LYS A O 1
ATOM 694 N N . VAL A 1 87 ? -12.460 -1.637 14.649 1.00 98.12 87 VAL A N 1
ATOM 695 C CA . VAL A 1 87 ? -11.007 -1.822 14.518 1.00 98.12 87 VAL A CA 1
ATOM 696 C C . VAL A 1 87 ? -10.297 -1.037 15.615 1.00 98.12 87 VAL A C 1
ATOM 698 O O . VAL A 1 87 ? -10.467 0.173 15.707 1.00 98.12 87 VAL A O 1
ATOM 701 N N . ASP A 1 88 ? -9.475 -1.705 16.425 1.00 98.31 88 ASP A N 1
ATOM 702 C CA . ASP A 1 88 ? -8.632 -1.043 17.433 1.00 98.31 88 ASP A CA 1
ATOM 703 C C . ASP A 1 88 ? -7.205 -0.806 16.921 1.00 98.31 88 ASP A C 1
ATOM 705 O O . ASP A 1 88 ? -6.595 0.233 17.188 1.00 98.31 88 ASP A O 1
ATOM 709 N N . VAL A 1 89 ? -6.669 -1.780 16.177 1.00 98.50 89 VAL A N 1
ATOM 710 C CA . VAL A 1 89 ? -5.296 -1.792 15.665 1.00 98.50 89 VAL A CA 1
ATOM 711 C C . VAL A 1 89 ? -5.280 -2.357 14.247 1.00 98.50 89 VAL A C 1
ATOM 713 O O . VAL A 1 89 ? -5.886 -3.395 13.985 1.00 98.50 89 VAL A O 1
ATOM 716 N N . PHE A 1 90 ? -4.543 -1.709 13.351 1.00 98.56 90 PHE A N 1
ATOM 717 C CA . PHE A 1 90 ? -4.216 -2.207 12.020 1.00 98.56 90 PHE A CA 1
ATOM 718 C C . PHE A 1 90 ? -2.703 -2.397 11.898 1.00 98.56 90 PHE A C 1
ATOM 720 O O . PHE A 1 90 ? -1.942 -1.568 12.374 1.00 98.56 90 PHE A O 1
ATOM 727 N N . ILE A 1 91 ? -2.263 -3.489 11.271 1.00 98.25 91 ILE A N 1
ATOM 728 C CA . ILE A 1 91 ? -0.842 -3.806 11.080 1.00 98.25 91 ILE A CA 1
ATOM 729 C C . ILE A 1 91 ? -0.634 -4.189 9.618 1.00 98.25 91 ILE A C 1
ATOM 731 O O . ILE A 1 91 ? -1.346 -5.047 9.096 1.00 98.25 91 ILE A O 1
ATOM 735 N N . ALA A 1 92 ? 0.375 -3.606 8.969 1.00 97.81 92 ALA A N 1
ATOM 736 C CA . ALA A 1 92 ? 0.776 -3.991 7.619 1.00 97.81 92 ALA A CA 1
ATOM 737 C C . ALA A 1 92 ? 2.299 -3.976 7.450 1.00 97.81 92 ALA A C 1
ATOM 739 O O . ALA A 1 92 ? 2.998 -3.106 7.970 1.00 97.81 92 ALA A O 1
ATOM 740 N N . ALA A 1 93 ? 2.816 -4.930 6.673 1.00 96.62 93 ALA A N 1
ATOM 741 C CA . ALA A 1 93 ? 4.189 -4.871 6.185 1.00 96.62 93 ALA A CA 1
ATOM 742 C C . ALA A 1 93 ? 4.347 -3.715 5.181 1.00 96.62 93 ALA A C 1
ATOM 744 O O . ALA A 1 93 ? 3.419 -3.390 4.439 1.00 96.62 93 ALA A O 1
ATOM 745 N N . VAL A 1 94 ? 5.535 -3.106 5.133 1.00 94.12 94 VAL A N 1
ATOM 746 C CA . VAL A 1 94 ? 5.780 -1.898 4.331 1.00 94.12 94 VAL A CA 1
ATOM 747 C C . VAL A 1 94 ? 6.772 -2.176 3.205 1.00 94.12 94 VAL A C 1
ATOM 749 O O . VAL A 1 94 ? 7.931 -2.499 3.448 1.00 94.12 94 VAL A O 1
ATOM 752 N N . GLY A 1 95 ? 6.296 -2.010 1.968 1.00 91.62 95 GLY A N 1
ATOM 753 C CA . GLY A 1 95 ? 7.111 -1.906 0.753 1.00 91.62 95 GLY A CA 1
ATOM 754 C C . GLY A 1 95 ? 7.032 -0.493 0.174 1.00 91.62 95 GLY A C 1
ATOM 755 O O . GLY A 1 95 ? 7.751 0.402 0.604 1.00 91.62 95 GLY A O 1
ATOM 756 N N . THR A 1 96 ? 6.110 -0.266 -0.768 1.00 93.56 96 THR A N 1
ATOM 757 C CA . THR A 1 96 ? 5.832 1.079 -1.318 1.00 93.56 96 THR A CA 1
ATOM 758 C C . THR A 1 96 ? 5.162 2.022 -0.320 1.00 93.56 96 THR A C 1
ATOM 760 O O . THR A 1 96 ? 5.207 3.232 -0.507 1.00 93.56 96 THR A O 1
ATOM 763 N N . GLY A 1 97 ? 4.520 1.472 0.714 1.00 96.44 97 GLY A N 1
ATOM 764 C CA . GLY A 1 97 ? 3.715 2.216 1.684 1.00 96.44 97 GLY A CA 1
ATOM 765 C C . GLY A 1 97 ? 2.238 2.356 1.311 1.00 96.44 97 GLY A C 1
ATOM 766 O O . GLY A 1 97 ? 1.449 2.682 2.188 1.00 96.44 97 GLY A O 1
ATOM 767 N N . GLY A 1 98 ? 1.836 2.032 0.073 1.00 98.06 98 GLY A N 1
ATOM 768 C CA . GLY A 1 98 ? 0.464 2.242 -0.413 1.00 98.06 98 GLY A CA 1
ATOM 769 C C . GLY A 1 98 ? -0.613 1.592 0.458 1.00 98.06 98 GLY A C 1
ATOM 770 O O . GLY A 1 98 ? -1.604 2.237 0.788 1.00 98.06 98 GLY A O 1
ATOM 771 N N . THR A 1 99 ? -0.393 0.349 0.900 1.00 98.56 99 THR A N 1
ATOM 772 C CA . THR A 1 99 ? -1.332 -0.362 1.782 1.00 98.56 99 THR A CA 1
ATOM 773 C C . THR A 1 99 ? -1.477 0.330 3.128 1.00 98.56 99 THR A C 1
ATOM 775 O O . THR A 1 99 ? -2.589 0.644 3.541 1.00 98.56 99 THR A O 1
ATOM 778 N N . LEU A 1 100 ? -0.351 0.593 3.800 1.00 98.38 100 LEU A N 1
ATOM 779 C CA . LEU A 1 100 ? -0.351 1.223 5.114 1.00 98.38 100 LEU A CA 1
ATOM 780 C C . LEU A 1 100 ? -1.003 2.605 5.041 1.00 98.38 100 LEU A C 1
ATOM 782 O O . LEU A 1 100 ? -1.904 2.885 5.822 1.00 98.38 100 LEU A O 1
ATOM 786 N N . SER A 1 101 ? -0.595 3.441 4.085 1.00 98.19 101 SER A N 1
ATOM 787 C CA . SER A 1 101 ? -1.122 4.797 3.922 1.00 98.19 101 SER A CA 1
ATOM 788 C C . SER A 1 101 ? -2.604 4.806 3.554 1.00 98.19 101 SER A C 1
ATOM 790 O O . SER A 1 101 ? -3.379 5.467 4.236 1.00 98.19 101 SER A O 1
ATOM 792 N N . GLY A 1 102 ? -3.020 4.046 2.537 1.00 98.56 102 GLY A N 1
ATOM 793 C CA . GLY A 1 102 ? -4.405 4.070 2.060 1.00 98.56 102 GLY A CA 1
ATOM 794 C C . GLY A 1 102 ? -5.388 3.521 3.091 1.00 98.56 102 GLY A C 1
ATOM 795 O O . GLY A 1 102 ? -6.403 4.151 3.380 1.00 98.56 102 GLY A O 1
ATOM 796 N N . VAL A 1 103 ? -5.058 2.391 3.726 1.00 98.81 103 VAL A N 1
ATOM 797 C CA . VAL A 1 103 ? -5.901 1.839 4.797 1.00 98.81 103 VAL A CA 1
ATOM 798 C C . VAL A 1 103 ? -5.906 2.760 6.020 1.00 98.81 103 VAL A C 1
ATOM 800 O O . VAL A 1 103 ? -6.955 2.944 6.632 1.00 98.81 103 VAL A O 1
ATOM 803 N N . THR A 1 104 ? -4.779 3.404 6.350 1.00 98.62 104 THR A N 1
ATOM 804 C CA . THR A 1 104 ? -4.740 4.410 7.424 1.00 98.62 104 THR A CA 1
ATOM 805 C C . THR A 1 104 ? -5.681 5.575 7.139 1.00 98.62 104 THR A C 1
ATOM 807 O O . THR A 1 104 ? -6.421 5.957 8.039 1.00 98.62 104 THR A O 1
ATOM 810 N N . GLU A 1 105 ? -5.683 6.127 5.920 1.00 98.56 105 GLU A N 1
ATOM 811 C CA . GLU A 1 105 ? -6.594 7.216 5.536 1.00 98.56 105 GLU A CA 1
ATOM 812 C C . GLU A 1 105 ? -8.058 6.819 5.776 1.00 98.56 105 GLU A C 1
ATOM 814 O O . GLU A 1 105 ? -8.769 7.525 6.490 1.00 98.56 105 GLU A O 1
ATOM 819 N N . ALA A 1 106 ? -8.474 5.648 5.284 1.00 98.62 106 ALA A N 1
ATOM 820 C CA . ALA A 1 106 ? -9.843 5.158 5.453 1.00 98.62 106 ALA A CA 1
ATOM 821 C C . ALA A 1 106 ? -10.213 4.906 6.929 1.00 98.62 106 ALA A C 1
ATOM 823 O O . ALA A 1 106 ? -11.257 5.355 7.405 1.00 98.62 106 ALA A O 1
ATOM 824 N N . LEU A 1 107 ? -9.353 4.210 7.683 1.00 98.69 107 LEU A N 1
ATOM 825 C CA . LEU A 1 107 ? -9.624 3.886 9.087 1.00 98.69 107 LEU A CA 1
ATOM 826 C C . LEU A 1 107 ? -9.653 5.134 9.971 1.00 98.69 107 LEU A C 1
ATOM 828 O O . LEU A 1 107 ? -10.477 5.213 10.880 1.00 98.69 107 LEU A O 1
ATOM 832 N N . LYS A 1 108 ? -8.779 6.114 9.713 1.00 98.19 108 LYS A N 1
ATOM 833 C CA . LYS A 1 108 ? -8.720 7.366 10.479 1.00 98.19 108 LYS A CA 1
ATOM 834 C C . LYS A 1 108 ? -9.875 8.310 10.167 1.00 98.19 108 LYS A C 1
ATOM 836 O O . LYS A 1 108 ? -10.266 9.051 11.066 1.00 98.19 108 LYS A O 1
ATOM 841 N N . GLU A 1 109 ? -10.414 8.276 8.949 1.00 97.81 109 GLU A N 1
ATOM 842 C CA . GLU A 1 109 ? -11.646 8.990 8.597 1.00 97.81 109 GLU A CA 1
ATOM 843 C C . GLU A 1 109 ? -12.843 8.460 9.404 1.00 97.81 109 GLU A C 1
ATOM 845 O O . GLU A 1 109 ? -13.632 9.248 9.922 1.00 97.81 109 GLU A O 1
ATOM 850 N N . MET A 1 110 ? -12.937 7.137 9.583 1.00 96.12 110 MET A N 1
ATOM 851 C CA . MET A 1 110 ? -13.991 6.491 10.379 1.00 96.12 110 MET A CA 1
ATOM 852 C C . MET A 1 110 ? -13.782 6.667 11.892 1.00 96.12 110 MET A C 1
ATOM 854 O O . MET A 1 110 ? -14.701 7.057 12.612 1.00 96.12 110 MET A O 1
ATOM 858 N N . ASN A 1 111 ? -12.572 6.395 12.386 1.00 97.50 111 ASN A N 1
ATOM 859 C CA . ASN A 1 111 ? -12.221 6.516 13.796 1.00 97.50 111 ASN A CA 1
ATOM 860 C C . ASN A 1 111 ? -10.753 6.968 13.966 1.00 97.50 111 ASN A C 1
ATOM 862 O O . ASN A 1 111 ? -9.817 6.173 13.839 1.00 97.50 111 ASN A O 1
ATOM 866 N N . PRO A 1 112 ? -10.508 8.228 14.370 1.00 97.81 112 PRO A N 1
ATOM 867 C CA . PRO A 1 112 ? -9.154 8.746 14.571 1.00 97.81 112 PRO A CA 1
ATOM 868 C C . PRO A 1 112 ? -8.334 8.018 15.651 1.00 97.81 112 PRO A C 1
ATOM 870 O O . PRO A 1 112 ? -7.106 8.160 15.684 1.00 97.81 112 PRO A O 1
ATOM 873 N N . SER A 1 113 ? -8.974 7.249 16.540 1.00 98.06 113 SER A N 1
ATOM 874 C CA . SER A 1 113 ? -8.305 6.556 17.651 1.00 98.06 113 SER A CA 1
ATOM 875 C C . SER A 1 113 ? -7.613 5.244 17.264 1.00 98.06 113 SER A C 1
ATOM 877 O O . SER A 1 113 ? -6.714 4.824 18.000 1.00 98.06 113 SER A O 1
ATOM 879 N N . VAL A 1 114 ? -7.943 4.659 16.101 1.00 98.44 114 VAL A N 1
ATOM 880 C CA . VAL A 1 114 ? -7.355 3.401 15.598 1.00 98.44 114 VAL A CA 1
ATOM 881 C C . VAL A 1 114 ? -5.829 3.475 15.617 1.00 98.44 114 VAL A C 1
ATOM 883 O O . VAL A 1 114 ? -5.251 4.462 15.157 1.00 98.44 114 VAL A O 1
ATOM 886 N N . LYS A 1 115 ? -5.147 2.465 16.153 1.00 98.44 115 LYS A N 1
ATOM 887 C CA . LYS A 1 115 ? -3.681 2.390 16.123 1.00 98.44 115 LYS A CA 1
ATOM 888 C C . LYS A 1 115 ? -3.211 1.753 14.822 1.00 98.44 115 LYS A C 1
ATOM 890 O O . LYS A 1 115 ? -3.851 0.839 14.318 1.00 98.44 115 LYS A O 1
ATOM 895 N N . ILE A 1 116 ? -2.103 2.262 14.302 1.00 97.19 116 ILE A N 1
ATOM 896 C CA . ILE A 1 116 ? -1.460 1.824 13.064 1.00 97.19 116 ILE A CA 1
ATOM 897 C C . ILE A 1 116 ? -0.026 1.436 13.408 1.00 97.19 116 ILE A C 1
ATOM 899 O O . ILE A 1 116 ? 0.578 2.211 14.190 1.00 97.19 116 ILE A O 1
#

Organism: NCBI:txid412755

Radius of gyration: 19.66 Å; chains: 1; bounding box: 52×27×45 Å

InterPro domains:
  IPR001926 Tryptophan synthase beta chain-like, PALP domain [PF00291] (37-116)
  IPR036052 Tryptophan synthase beta chain-like, PALP domain superfamily [G3DSA:3.40.50.1100] (43-63)
  IPR036052 Tryptophan synthase beta chain-like, PALP domain superfamily [G3DSA:3.40.50.1100] (64-116)
  IPR036052 Tryptophan synthase beta chain-like, PALP domain superfamily [SSF53686] (35-116)
  IPR050214 Cysteine synthase/Cystathionine beta-synthase [PTHR10314] (44-116)

Sequence (116 aa):
MDNDLKKNTFLRLAVIEQKKYEEIEKELAGKSVHGGVVEVMPRRKALEMERNNPGVWWARQALNPDNTNAHRDATGREIIEQTDGKVDVFIAAVGTGGTLSGVTEALKEMNPSVKI

Secondary structure (DSSP, 8-state):
--SHHHHHHHHHHHHHHHS-HHHHHHHHTTS---HHHHHHHHHHHHHHHHHH-TT-----TTT-HHHHHHIIIIIIHHHHHHTTT--SB-----SSSHHHHHHHHHHHHH-TT-B-

pLDDT: mean 84.76, std 19.03, range [35.94, 98.88]